Protein AF-A0A8C3TL32-F1 (afdb_monomer_lite)

Radius of gyration: 24.83 Å; chains: 1; bounding box: 48×30×60 Å

Organism: Catharus ustulatus (NCBI:txid91951)

pLDDT: mean 84.45, std 10.52, range [54.88, 96.69]

Sequence (65 aa):
MVQTMIPKAMRPMKFYFSTVYQEIWVGVALTSYAYYKLSFAVALSALKGIILQILHGIIEEYVVA

Structure (mmCIF, N/CA/C/O backbone):
data_AF-A0A8C3TL32-F1
#
_entry.id   AF-A0A8C3TL32-F1
#
loop_
_atom_site.group_PDB
_atom_site.id
_atom_site.type_symbol
_atom_site.label_atom_id
_atom_site.label_alt_id
_atom_site.label_comp_id
_atom_site.label_asym_id
_atom_site.label_entity_id
_atom_site.label_seq_id
_atom_site.pdbx_PDB_ins_code
_atom_site.Cartn_x
_atom_site.Cartn_y
_atom_site.Cartn_z
_atom_site.occupancy
_atom_site.B_iso_or_equiv
_atom_site.auth_seq_id
_atom_site.auth_comp_id
_atom_site.auth_asym_id
_atom_site.auth_atom_id
_atom_site.pdbx_PDB_model_num
ATOM 1 N N . MET A 1 1 ? -7.026 24.735 14.871 1.00 64.12 1 MET A N 1
ATOM 2 C CA . MET A 1 1 ? -7.775 23.993 13.830 1.00 64.12 1 MET A CA 1
ATOM 3 C C . MET A 1 1 ? -7.659 22.479 14.038 1.00 64.12 1 MET A C 1
ATOM 5 O O . MET A 1 1 ? -8.666 21.858 14.331 1.00 64.12 1 MET A O 1
ATOM 9 N N . VAL A 1 2 ? -6.464 21.871 14.023 1.00 66.38 2 VAL A N 1
ATOM 10 C CA . VAL A 1 2 ? -6.289 20.419 14.293 1.00 66.38 2 VAL A CA 1
ATOM 11 C C . VAL A 1 2 ? -6.750 19.998 15.705 1.00 66.38 2 VAL A C 1
ATOM 13 O O . VAL A 1 2 ? -7.446 18.995 15.850 1.00 66.38 2 VAL A O 1
ATOM 16 N N . GLN A 1 3 ? -6.482 20.824 1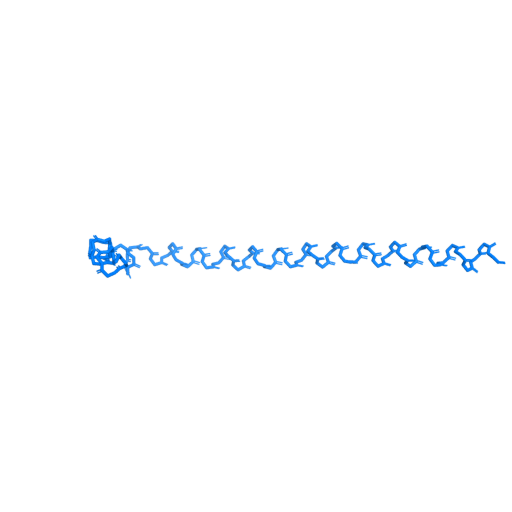6.726 1.00 64.25 3 GLN A N 1
ATOM 17 C CA . GLN A 1 3 ? -6.865 20.579 18.129 1.00 64.25 3 GLN A CA 1
ATOM 18 C C . GLN A 1 3 ? -8.381 20.426 18.362 1.00 64.25 3 GLN A C 1
ATOM 20 O O . GLN A 1 3 ? -8.788 19.752 19.301 1.00 64.25 3 GLN A O 1
ATOM 25 N N . THR A 1 4 ? -9.229 21.034 17.524 1.00 67.88 4 THR A N 1
ATOM 26 C CA . THR A 1 4 ? -10.697 20.934 17.632 1.00 67.88 4 THR A CA 1
ATOM 27 C C . THR A 1 4 ? -11.278 19.831 16.743 1.00 67.88 4 THR A C 1
ATOM 29 O O . THR A 1 4 ? -12.334 19.285 17.058 1.00 67.88 4 THR A O 1
ATOM 32 N N . MET A 1 5 ? -10.582 19.456 15.664 1.00 67.19 5 MET A N 1
ATOM 33 C CA . MET A 1 5 ? -11.001 18.399 14.733 1.00 67.19 5 MET A CA 1
ATOM 34 C C . MET A 1 5 ? -10.711 16.994 15.270 1.00 67.19 5 MET A C 1
ATOM 36 O O . MET A 1 5 ? -11.577 16.122 15.185 1.00 67.19 5 MET A O 1
ATOM 40 N N . ILE A 1 6 ? -9.539 16.791 15.883 1.00 66.44 6 ILE A N 1
ATOM 41 C CA . ILE A 1 6 ? -9.143 15.509 16.482 1.00 66.44 6 ILE A CA 1
ATOM 42 C C . ILE A 1 6 ? -10.191 15.017 17.495 1.00 66.44 6 ILE A C 1
ATOM 44 O O . ILE A 1 6 ? -10.739 13.940 17.286 1.00 66.44 6 ILE A O 1
ATOM 48 N N . PRO A 1 7 ? -10.567 15.761 18.552 1.00 65.44 7 PRO A N 1
ATOM 49 C CA . PRO A 1 7 ? -11.522 15.253 19.535 1.00 65.44 7 PRO A CA 1
ATOM 50 C C . PRO A 1 7 ? -12.941 15.083 18.977 1.00 65.44 7 PRO A C 1
ATOM 52 O O . PRO A 1 7 ? -13.674 14.240 19.489 1.00 65.44 7 PRO A O 1
ATOM 55 N N . LYS A 1 8 ? -13.337 15.830 17.936 1.00 70.12 8 LYS A N 1
ATOM 56 C CA . LYS A 1 8 ? -14.678 15.743 17.333 1.00 70.12 8 LYS A CA 1
ATOM 57 C C . LYS A 1 8 ? -14.850 14.500 16.452 1.00 70.12 8 LYS A C 1
ATOM 59 O O . LYS A 1 8 ? -15.889 13.857 16.533 1.00 70.12 8 LYS A O 1
ATOM 64 N N . ALA A 1 9 ? -13.844 14.145 15.651 1.00 71.56 9 ALA A N 1
ATOM 65 C CA . ALA A 1 9 ? -13.886 12.960 14.788 1.00 71.56 9 ALA A CA 1
ATOM 66 C C . ALA A 1 9 ? -13.396 11.688 15.505 1.00 71.56 9 ALA A C 1
ATOM 68 O O . ALA A 1 9 ? -13.980 10.618 15.364 1.00 71.56 9 ALA A O 1
ATOM 69 N N . MET A 1 10 ? -12.354 11.801 16.334 1.00 72.50 10 MET A N 1
ATOM 70 C CA . MET A 1 10 ? -11.703 10.650 16.963 1.00 72.50 10 MET A CA 1
ATOM 71 C C . MET A 1 10 ? -12.496 10.080 18.140 1.00 72.50 10 MET A C 1
ATOM 73 O O . MET A 1 10 ? -12.481 8.871 18.323 1.00 72.50 10 MET A O 1
ATOM 77 N N . ARG A 1 11 ? -13.199 10.897 18.943 1.00 76.25 11 ARG A N 1
ATOM 78 C CA . ARG A 1 11 ? -13.979 10.384 20.090 1.00 76.25 11 ARG A CA 1
ATOM 79 C C . ARG A 1 11 ? -15.082 9.394 19.684 1.00 76.25 11 ARG A C 1
ATOM 81 O O . ARG A 1 11 ? -15.096 8.313 20.267 1.00 76.25 11 ARG A O 1
ATOM 88 N N . PRO A 1 12 ? -15.960 9.690 18.706 1.00 79.06 12 PRO A N 1
ATOM 89 C CA . PRO A 1 12 ? -16.988 8.738 18.283 1.00 79.06 12 PRO A CA 1
ATOM 90 C C . PRO A 1 12 ? -16.424 7.580 17.447 1.00 79.06 12 PRO A C 1
ATOM 92 O O . PRO A 1 12 ? -16.942 6.470 17.515 1.00 79.06 12 PRO A O 1
ATOM 95 N N . MET A 1 13 ? -15.343 7.799 16.690 1.00 84.38 13 MET A N 1
ATOM 96 C CA . MET A 1 13 ? -14.762 6.753 15.840 1.00 84.38 13 MET A CA 1
ATOM 97 C C . MET A 1 13 ? -13.729 5.871 16.552 1.00 84.38 13 MET A C 1
ATOM 99 O O . MET A 1 13 ? -13.288 4.884 15.969 1.00 84.38 13 MET A O 1
ATOM 103 N N . LYS A 1 14 ? -13.350 6.182 17.802 1.00 79.50 14 LYS A N 1
ATOM 104 C CA . LYS A 1 14 ? -12.294 5.465 18.536 1.00 79.50 14 LYS A CA 1
ATOM 105 C C . LYS A 1 14 ? -12.532 3.957 18.541 1.00 79.50 14 LYS A C 1
ATOM 107 O O . LYS A 1 14 ? -11.631 3.224 18.169 1.00 79.50 14 LYS A O 1
ATOM 112 N N . PHE A 1 15 ? -13.744 3.521 18.891 1.00 81.00 15 PHE A N 1
ATOM 113 C CA . PHE A 1 15 ? -14.113 2.102 18.937 1.00 81.00 15 PHE A CA 1
ATOM 114 C C . PHE A 1 15 ? -14.019 1.418 17.565 1.00 81.00 15 PHE A C 1
ATOM 116 O O . PHE A 1 15 ? -13.509 0.305 17.449 1.00 81.00 15 PHE A O 1
ATOM 123 N N . TYR A 1 16 ? -14.453 2.106 16.508 1.00 80.06 16 TYR A N 1
ATOM 124 C CA . TYR A 1 16 ? -14.386 1.582 15.148 1.00 80.06 16 TYR A CA 1
ATOM 125 C C . TYR A 1 16 ? -12.939 1.427 14.677 1.00 80.06 16 TYR A C 1
ATOM 127 O O . TYR A 1 16 ? -12.560 0.360 14.207 1.00 80.06 16 TYR A O 1
ATOM 135 N N . PHE A 1 17 ? -12.103 2.448 14.8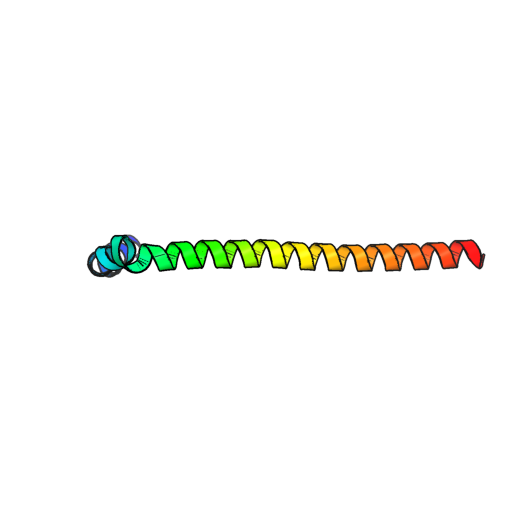79 1.00 80.00 17 PHE A N 1
ATOM 136 C CA . PHE A 1 17 ? -10.696 2.398 14.483 1.00 80.00 17 PHE A CA 1
ATOM 137 C C . PHE A 1 17 ? -9.849 1.449 15.333 1.00 80.00 17 PHE A C 1
ATOM 139 O O . PHE A 1 17 ? -8.894 0.888 14.803 1.00 80.00 17 PHE A O 1
ATOM 146 N N . SER A 1 18 ? -10.169 1.263 16.619 1.00 79.50 18 SER A N 1
ATOM 147 C CA . SER A 1 18 ? -9.379 0.418 17.519 1.00 79.50 18 SER A CA 1
ATOM 148 C C . SER A 1 18 ? -9.797 -1.045 17.527 1.00 79.50 18 SER A C 1
ATOM 150 O O . SER A 1 18 ? -8.955 -1.891 17.805 1.00 79.50 18 SER A O 1
ATOM 152 N N . THR A 1 19 ? -11.074 -1.346 17.285 1.00 82.31 19 THR A N 1
ATOM 153 C CA . THR A 1 19 ? -11.634 -2.674 17.587 1.00 82.31 19 THR A CA 1
ATOM 154 C C . THR A 1 19 ? -12.342 -3.296 16.391 1.00 82.31 19 THR 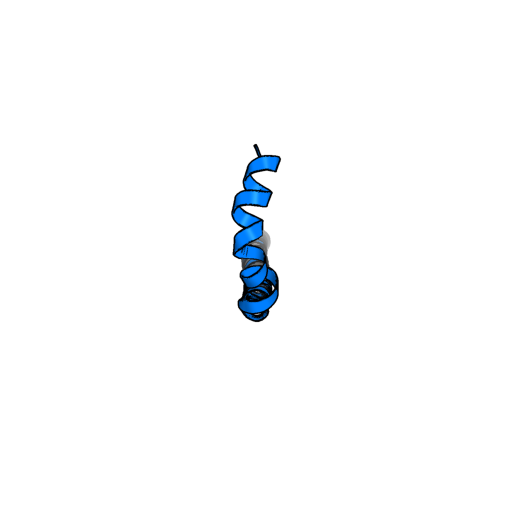A C 1
ATOM 156 O O . THR A 1 19 ? -12.146 -4.472 16.122 1.00 82.31 19 THR A O 1
ATOM 159 N N . VAL A 1 20 ? -13.129 -2.520 15.642 1.00 84.25 20 VAL A N 1
ATOM 160 C CA . VAL A 1 20 ? -13.944 -3.058 14.535 1.00 84.25 20 VAL A CA 1
ATOM 161 C C . VAL A 1 20 ? -13.145 -3.157 13.232 1.00 84.25 20 VAL A C 1
ATOM 163 O O . VAL A 1 20 ? -13.279 -4.122 12.492 1.00 84.25 20 VAL A O 1
ATOM 166 N N . TYR A 1 21 ? -12.286 -2.179 12.942 1.00 89.06 21 TYR A N 1
ATOM 167 C CA . TYR A 1 21 ? -11.571 -2.079 11.666 1.00 89.06 21 TYR A CA 1
ATOM 168 C C . TYR A 1 21 ? -10.169 -2.694 11.672 1.00 89.06 21 TYR A C 1
ATOM 170 O O . TYR A 1 21 ? -9.403 -2.440 10.748 1.00 89.06 21 TYR A O 1
ATOM 178 N N . GLN A 1 22 ? -9.802 -3.496 12.676 1.00 86.31 22 GLN A N 1
ATOM 179 C CA . GLN A 1 22 ? -8.457 -4.087 12.755 1.00 86.31 22 GLN A CA 1
ATOM 180 C C . GLN A 1 22 ? -8.102 -4.895 11.497 1.00 86.31 22 GLN A C 1
ATOM 182 O O . GLN A 1 22 ? -7.043 -4.683 10.910 1.00 86.31 22 GLN A O 1
ATOM 187 N N . GLU A 1 23 ? -9.013 -5.746 11.023 1.00 88.88 23 GLU A N 1
ATOM 188 C CA . GLU A 1 23 ? -8.823 -6.526 9.792 1.00 88.88 23 GLU A CA 1
ATOM 189 C C . GLU A 1 23 ? -8.720 -5.635 8.549 1.00 88.88 23 GLU A C 1
ATOM 191 O O . GLU A 1 23 ? -7.913 -5.891 7.658 1.00 88.88 23 GLU A O 1
ATOM 196 N N . ILE A 1 24 ? -9.481 -4.537 8.514 1.00 91.62 24 ILE A N 1
ATOM 197 C CA . ILE A 1 24 ? -9.423 -3.560 7.422 1.00 91.62 24 ILE A CA 1
ATOM 198 C C . ILE A 1 24 ? -8.058 -2.868 7.407 1.00 91.62 24 ILE A C 1
ATOM 200 O O . ILE A 1 24 ? -7.462 -2.734 6.343 1.00 91.62 24 ILE A O 1
ATOM 204 N N . TRP A 1 25 ? -7.513 -2.481 8.563 1.00 90.56 25 TRP A N 1
ATOM 205 C CA . TRP A 1 25 ? -6.164 -1.911 8.651 1.00 90.56 25 TRP A CA 1
ATOM 206 C C . TRP A 1 25 ? -5.092 -2.887 8.167 1.00 90.56 25 TRP A C 1
ATOM 208 O O . TRP A 1 25 ? -4.185 -2.481 7.437 1.00 90.56 25 TRP A O 1
ATOM 218 N N . VAL A 1 26 ? -5.218 -4.172 8.509 1.00 92.62 26 VAL A N 1
ATOM 219 C CA . VAL A 1 26 ? -4.333 -5.225 7.991 1.00 92.62 26 VAL A CA 1
ATOM 220 C C . VAL A 1 26 ? -4.470 -5.345 6.469 1.00 92.62 26 VAL A C 1
ATOM 222 O O . VAL A 1 26 ? -3.459 -5.357 5.767 1.00 92.62 26 VAL A O 1
ATOM 225 N N . GLY A 1 27 ? -5.695 -5.350 5.937 1.00 94.69 27 GLY A N 1
ATOM 226 C CA . GLY A 1 27 ? -5.960 -5.383 4.495 1.00 94.69 27 GLY A CA 1
ATOM 227 C C . GLY A 1 27 ? -5.401 -4.167 3.747 1.00 94.69 27 GLY A C 1
ATOM 228 O O . GLY A 1 27 ? -4.808 -4.312 2.676 1.00 94.69 27 GLY A O 1
ATOM 229 N N . VAL A 1 28 ? -5.510 -2.972 4.331 1.00 95.50 28 VAL A N 1
ATOM 230 C CA . VAL A 1 28 ? -4.929 -1.733 3.791 1.00 95.50 28 VAL A CA 1
ATOM 231 C C . VAL A 1 28 ? -3.404 -1.808 3.783 1.00 95.50 28 VAL A C 1
ATOM 233 O O . VAL A 1 28 ? -2.790 -1.444 2.777 1.00 95.50 28 VAL A O 1
ATOM 236 N N . ALA A 1 29 ? -2.781 -2.319 4.848 1.00 95.00 29 ALA A N 1
ATOM 237 C CA . ALA A 1 29 ? -1.332 -2.495 4.912 1.00 95.00 29 ALA A CA 1
ATOM 238 C C . ALA A 1 29 ? -0.832 -3.481 3.841 1.00 95.00 29 ALA A C 1
ATOM 240 O O . ALA A 1 29 ? 0.117 -3.179 3.117 1.00 95.00 29 ALA A O 1
ATOM 241 N N . LEU A 1 30 ? -1.514 -4.618 3.681 1.00 96.69 30 LEU A N 1
ATOM 242 C CA . LEU A 1 30 ? -1.200 -5.625 2.664 1.00 96.69 30 LEU A CA 1
ATOM 243 C C . LEU A 1 30 ? -1.354 -5.084 1.242 1.00 96.69 30 LEU A C 1
ATOM 245 O O . LEU A 1 30 ? -0.457 -5.253 0.418 1.00 96.69 30 LEU A O 1
ATOM 249 N N . THR A 1 31 ? -2.457 -4.388 0.9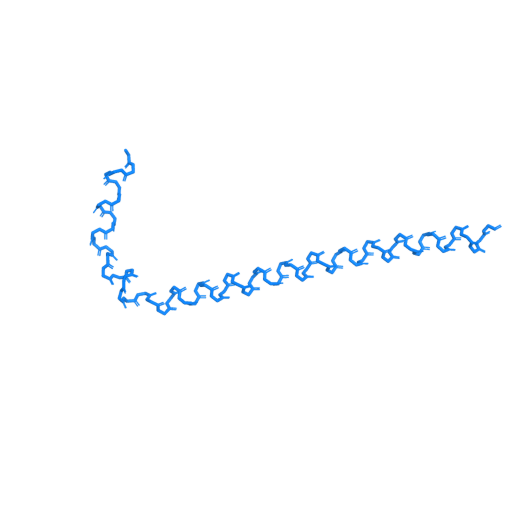66 1.00 96.50 31 THR A N 1
ATOM 250 C CA . THR A 1 31 ? -2.719 -3.799 -0.354 1.00 96.50 31 THR A CA 1
ATOM 251 C C . THR A 1 31 ? -1.681 -2.732 -0.686 1.00 96.50 31 THR A C 1
ATOM 253 O O . THR A 1 31 ? -1.122 -2.729 -1.781 1.00 96.50 31 THR A O 1
ATOM 256 N N . SER A 1 32 ? -1.354 -1.872 0.280 1.00 95.88 32 SER A N 1
ATOM 257 C CA . SER A 1 32 ? -0.315 -0.849 0.130 1.00 95.88 32 SER A CA 1
ATOM 258 C C . SER A 1 32 ? 1.056 -1.471 -0.144 1.00 95.88 32 SER A C 1
ATOM 260 O O . SER A 1 32 ? 1.781 -1.010 -1.024 1.00 95.88 32 SER A O 1
ATOM 262 N N . TYR A 1 33 ? 1.404 -2.551 0.560 1.00 96.44 33 TYR A N 1
ATOM 263 C CA . TYR A 1 33 ? 2.664 -3.262 0.349 1.00 96.44 33 TYR A CA 1
ATOM 264 C C . TYR A 1 33 ? 2.734 -3.936 -1.026 1.00 96.44 33 TYR A C 1
ATOM 266 O O . TYR A 1 33 ? 3.742 -3.815 -1.727 1.00 96.44 33 TYR A O 1
ATOM 274 N N . ALA A 1 34 ? 1.660 -4.610 -1.440 1.00 96.50 34 ALA A N 1
ATOM 275 C CA . ALA A 1 34 ? 1.564 -5.219 -2.761 1.00 96.50 34 ALA A CA 1
ATOM 276 C C . ALA A 1 34 ? 1.688 -4.159 -3.864 1.00 96.50 34 ALA A C 1
ATOM 278 O O . ALA A 1 34 ? 2.474 -4.328 -4.797 1.00 96.50 34 ALA A O 1
ATOM 279 N N . TYR A 1 35 ? 0.990 -3.031 -3.716 1.00 96.06 35 TYR A N 1
ATOM 280 C CA . TYR A 1 35 ? 1.063 -1.915 -4.655 1.00 96.06 35 TYR A CA 1
ATOM 281 C C . TYR A 1 35 ? 2.469 -1.310 -4.734 1.00 96.06 35 TYR A C 1
ATOM 283 O O . TYR A 1 35 ? 2.967 -1.039 -5.828 1.00 96.06 35 TYR A O 1
ATOM 291 N N . TYR A 1 36 ? 3.147 -1.154 -3.593 1.00 94.75 36 TYR A N 1
ATOM 292 C CA . TYR A 1 36 ? 4.534 -0.693 -3.540 1.00 94.75 36 TYR A CA 1
ATOM 293 C C . TYR A 1 36 ? 5.474 -1.630 -4.311 1.00 94.75 36 TYR A C 1
ATOM 295 O O . TYR A 1 36 ? 6.247 -1.182 -5.161 1.00 94.75 36 TYR A O 1
ATOM 303 N N . LYS A 1 37 ? 5.374 -2.943 -4.071 1.00 94.06 37 LYS A N 1
ATOM 304 C CA . LYS A 1 37 ? 6.178 -3.954 -4.773 1.00 94.06 37 LYS A CA 1
ATOM 305 C C . LYS A 1 37 ? 5.900 -3.976 -6.275 1.00 94.06 37 LYS A C 1
ATOM 307 O O . LYS A 1 37 ? 6.845 -4.058 -7.057 1.00 94.06 37 LYS A O 1
ATOM 312 N N . LEU A 1 38 ? 4.634 -3.866 -6.676 1.00 94.75 38 LEU A N 1
ATOM 313 C CA . LEU A 1 38 ? 4.239 -3.842 -8.083 1.00 94.75 38 LEU A CA 1
ATOM 314 C C . LEU A 1 38 ? 4.775 -2.591 -8.791 1.00 94.75 38 LEU A C 1
ATOM 316 O O . LEU A 1 38 ? 5.386 -2.696 -9.849 1.00 9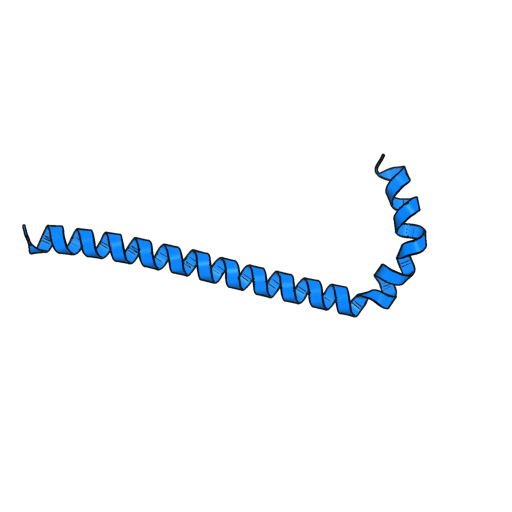4.75 38 LEU A O 1
ATOM 320 N N . SER A 1 39 ? 4.618 -1.421 -8.173 1.00 91.00 39 SER A N 1
ATOM 321 C CA . SER A 1 39 ? 5.118 -0.149 -8.708 1.00 91.00 39 SER A CA 1
ATOM 322 C C . SER A 1 39 ? 6.634 -0.184 -8.911 1.00 91.00 39 SER A C 1
ATOM 324 O O . SER A 1 39 ? 7.138 0.254 -9.944 1.00 91.00 39 SER A O 1
ATOM 326 N N . PHE A 1 40 ? 7.364 -0.774 -7.961 1.00 91.94 40 PHE A N 1
ATOM 327 C CA . PHE A 1 40 ? 8.808 -0.954 -8.083 1.00 91.94 40 PHE A CA 1
ATOM 328 C C . PHE A 1 40 ? 9.185 -1.920 -9.217 1.00 91.94 40 PHE A C 1
ATOM 330 O O . PHE A 1 40 ? 10.105 -1.641 -9.983 1.00 91.94 40 PHE A O 1
ATOM 337 N N . ALA A 1 41 ? 8.460 -3.032 -9.367 1.00 91.06 41 ALA A N 1
ATOM 338 C CA . ALA A 1 41 ? 8.681 -3.976 -10.460 1.00 91.06 41 ALA A CA 1
ATOM 339 C C . ALA A 1 41 ? 8.436 -3.333 -11.836 1.00 91.06 41 ALA A C 1
ATOM 341 O O . ALA A 1 41 ? 9.232 -3.531 -12.756 1.00 91.06 41 ALA A O 1
ATOM 342 N N . VAL A 1 42 ? 7.389 -2.513 -11.962 1.00 91.25 42 VAL A N 1
ATOM 343 C CA . VAL A 1 42 ? 7.089 -1.762 -13.190 1.00 91.25 42 VAL A CA 1
ATOM 344 C C . VAL A 1 42 ? 8.205 -0.762 -13.497 1.00 91.25 42 VAL A C 1
ATOM 346 O O . VAL A 1 42 ? 8.731 -0.769 -14.610 1.00 91.25 42 VAL A O 1
ATOM 349 N N . ALA A 1 43 ? 8.644 0.029 -12.517 1.00 90.44 43 ALA A N 1
ATOM 350 C CA . ALA A 1 43 ? 9.747 0.975 -12.700 1.00 90.44 43 ALA A CA 1
ATOM 351 C C . ALA A 1 43 ? 11.051 0.280 -13.135 1.00 90.44 43 ALA A C 1
ATOM 353 O O . ALA A 1 43 ? 11.719 0.725 -14.070 1.00 90.44 43 ALA A O 1
ATOM 354 N N . LEU A 1 44 ? 11.385 -0.855 -12.514 1.00 90.94 44 LEU A N 1
ATOM 355 C CA . LEU A 1 44 ? 12.560 -1.640 -12.886 1.00 90.94 44 LEU A CA 1
ATOM 356 C C . LEU A 1 44 ? 12.438 -2.223 -14.302 1.00 90.94 44 LEU A C 1
ATOM 358 O O . LEU A 1 44 ? 13.421 -2.257 -15.041 1.00 90.94 44 LEU A O 1
ATOM 362 N N . SER A 1 45 ? 11.245 -2.676 -14.694 1.00 89.69 45 SER A N 1
ATOM 363 C CA . SER A 1 45 ? 11.004 -3.201 -16.042 1.00 89.69 45 SER A CA 1
ATOM 364 C C . SER A 1 45 ? 11.171 -2.129 -17.123 1.00 89.69 45 SER A C 1
ATOM 366 O O . SER A 1 45 ? 11.800 -2.392 -18.147 1.00 89.69 45 SER A O 1
ATOM 368 N N . ALA A 1 46 ? 10.715 -0.901 -16.860 1.00 91.50 46 ALA A N 1
ATOM 369 C CA . ALA A 1 46 ? 10.901 0.229 -17.762 1.00 91.50 46 ALA A CA 1
ATOM 370 C C . ALA A 1 46 ? 12.389 0.574 -17.933 1.00 91.50 46 ALA A C 1
ATOM 372 O O . ALA A 1 46 ? 12.863 0.743 -19.056 1.00 91.50 46 ALA A O 1
ATOM 373 N N . LEU A 1 47 ? 13.150 0.591 -16.832 1.00 91.00 47 LEU A N 1
ATOM 374 C CA . LEU A 1 47 ? 14.592 0.839 -16.873 1.00 91.00 47 LEU A CA 1
ATOM 375 C C . LEU A 1 47 ? 15.338 -0.220 -17.699 1.00 91.00 47 LEU A C 1
ATOM 377 O O . LEU A 1 47 ? 16.210 0.125 -18.495 1.00 91.00 47 LEU A O 1
ATOM 381 N N . LYS A 1 48 ? 14.975 -1.502 -17.555 1.00 92.25 48 LYS A N 1
ATOM 382 C CA . LYS A 1 48 ? 15.549 -2.583 -18.372 1.00 92.25 48 LYS A CA 1
ATOM 3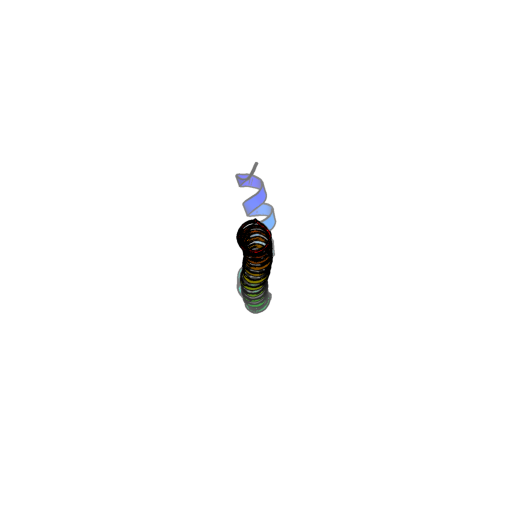83 C C . LYS A 1 48 ? 15.319 -2.361 -19.867 1.00 92.25 48 LYS A C 1
ATOM 385 O O . LYS A 1 48 ? 16.246 -2.570 -20.642 1.00 92.25 48 LYS A O 1
ATOM 390 N N . GLY A 1 49 ? 14.122 -1.922 -20.261 1.00 89.44 49 GLY A N 1
ATOM 391 C CA . GLY A 1 49 ? 13.807 -1.614 -21.660 1.00 89.44 49 GLY A CA 1
ATOM 392 C C . GLY A 1 49 ? 14.688 -0.501 -22.232 1.00 89.44 49 GLY A C 1
ATOM 393 O O . GLY A 1 49 ? 15.244 -0.657 -23.316 1.00 89.44 49 GLY A O 1
ATOM 394 N N . ILE A 1 50 ? 14.893 0.576 -21.467 1.00 91.62 50 ILE A N 1
ATOM 395 C CA . ILE A 1 50 ? 15.750 1.704 -21.869 1.00 91.62 50 ILE A CA 1
ATOM 396 C C . ILE A 1 50 ? 17.204 1.251 -22.066 1.00 91.62 50 ILE A C 1
ATOM 398 O O . ILE A 1 50 ? 17.822 1.583 -23.074 1.00 91.62 50 ILE A O 1
ATOM 402 N N . ILE A 1 51 ? 17.746 0.459 -21.135 1.00 89.81 51 ILE A N 1
ATOM 403 C CA . ILE A 1 51 ? 19.123 -0.052 -21.236 1.00 89.81 51 ILE A CA 1
ATOM 404 C C . ILE A 1 51 ? 19.291 -0.927 -22.484 1.00 89.81 51 ILE A C 1
ATOM 406 O O . ILE A 1 51 ? 20.290 -0.796 -23.187 1.00 89.81 51 ILE A O 1
ATOM 410 N N . LEU A 1 52 ? 18.312 -1.785 -22.788 1.00 90.12 52 LEU A N 1
ATOM 411 C CA . LEU A 1 52 ? 18.357 -2.649 -23.970 1.00 90.12 52 LEU A CA 1
ATOM 412 C C . LEU A 1 52 ? 18.365 -1.839 -25.273 1.00 90.12 52 LEU A C 1
ATOM 414 O O . LEU A 1 52 ? 19.097 -2.172 -26.201 1.00 90.12 52 LEU A O 1
ATOM 418 N N . GLN A 1 53 ? 17.581 -0.760 -25.326 1.00 90.19 53 GLN A N 1
ATOM 419 C CA . GLN A 1 53 ? 17.506 0.121 -26.488 1.00 90.19 53 GLN A CA 1
ATOM 420 C C . GLN A 1 53 ? 18.817 0.881 -26.723 1.00 90.19 53 GLN A C 1
ATOM 422 O O . GLN A 1 53 ? 19.276 0.970 -27.860 1.00 90.19 53 GLN A O 1
ATOM 427 N N . ILE A 1 54 ? 19.443 1.385 -25.656 1.00 89.94 54 ILE A N 1
ATOM 428 C CA . ILE A 1 54 ? 20.761 2.032 -25.737 1.00 89.94 54 ILE A CA 1
ATOM 429 C C . ILE A 1 54 ? 21.811 1.027 -26.221 1.00 89.94 54 ILE A C 1
ATOM 431 O O . ILE A 1 54 ? 22.588 1.339 -27.117 1.00 89.94 54 ILE A O 1
ATOM 435 N N . LEU A 1 55 ? 21.810 -0.190 -25.669 1.00 91.06 55 LEU A N 1
ATOM 436 C CA . LEU A 1 55 ? 22.771 -1.226 -26.041 1.00 91.06 55 LEU A CA 1
ATOM 437 C C . LEU A 1 55 ? 22.637 -1.630 -27.516 1.00 91.06 55 LEU A C 1
ATOM 439 O O . LEU A 1 55 ? 23.646 -1.779 -28.196 1.00 91.06 55 LEU A O 1
ATOM 443 N N . HIS A 1 56 ? 21.407 -1.765 -28.018 1.00 90.88 56 HIS A N 1
ATOM 444 C CA . HIS A 1 56 ? 21.151 -2.040 -29.431 1.00 90.88 56 HIS A CA 1
ATOM 445 C C . HIS A 1 56 ? 21.669 -0.913 -30.335 1.00 90.88 56 HIS A C 1
ATOM 447 O O . HIS A 1 56 ? 22.336 -1.191 -31.324 1.00 90.88 56 HIS A O 1
ATOM 453 N N . GLY A 1 57 ? 21.430 0.351 -29.964 1.00 87.25 57 GLY A N 1
ATOM 454 C CA . GLY A 1 57 ? 21.950 1.503 -30.706 1.00 87.25 57 GLY A CA 1
ATOM 455 C C . GLY A 1 57 ? 23.479 1.539 -30.764 1.00 87.25 57 GLY A C 1
ATOM 456 O O . GLY A 1 57 ? 24.037 1.787 -31.825 1.00 87.25 57 GLY A O 1
ATOM 457 N N . ILE A 1 58 ? 24.148 1.215 -29.652 1.00 88.62 58 ILE A N 1
ATOM 458 C CA . ILE A 1 58 ? 25.611 1.092 -29.607 1.00 88.62 58 ILE A CA 1
ATOM 459 C C . ILE A 1 58 ? 26.073 -0.039 -30.538 1.00 88.62 58 ILE A C 1
ATOM 461 O O . ILE A 1 58 ? 26.951 0.172 -31.359 1.00 88.62 58 ILE A O 1
ATOM 465 N N . ILE A 1 59 ? 25.484 -1.235 -30.465 1.00 85.38 59 ILE A N 1
ATOM 466 C CA . ILE A 1 59 ? 25.918 -2.366 -31.306 1.00 85.38 59 ILE A CA 1
ATOM 467 C C . ILE A 1 59 ? 25.805 -2.039 -32.803 1.00 85.38 59 ILE A C 1
ATOM 469 O O . ILE A 1 59 ? 26.745 -2.317 -33.542 1.00 85.38 59 ILE A O 1
ATOM 473 N N . GLU A 1 60 ? 24.703 -1.426 -33.240 1.00 83.12 60 GLU A N 1
ATOM 474 C CA . GLU A 1 60 ? 24.520 -0.997 -34.635 1.00 83.12 60 GLU A CA 1
ATOM 475 C C . GLU A 1 60 ? 25.605 0.001 -35.079 1.00 83.12 60 GLU A C 1
ATOM 477 O O . GLU A 1 60 ? 26.172 -0.142 -36.160 1.00 83.12 60 GLU A O 1
ATOM 482 N N . GLU A 1 61 ? 25.963 0.964 -34.224 1.00 77.94 61 GLU A N 1
ATOM 483 C CA . GLU A 1 61 ? 27.021 1.943 -34.507 1.00 77.94 61 GLU A CA 1
ATOM 484 C C . GLU A 1 61 ? 28.410 1.294 -34.647 1.00 77.94 61 GLU A C 1
ATOM 486 O O . GLU A 1 61 ? 29.191 1.709 -35.496 1.00 77.94 61 GLU A O 1
ATOM 491 N N . TYR A 1 62 ? 28.714 0.253 -33.866 1.00 73.06 62 TYR A N 1
ATOM 492 C CA . TYR A 1 62 ? 30.010 -0.441 -33.905 1.00 73.06 62 TYR A CA 1
ATOM 493 C C . TYR A 1 62 ? 30.103 -1.575 -34.943 1.00 73.06 62 TYR A C 1
ATOM 495 O O . TYR A 1 62 ? 31.211 -2.005 -35.253 1.00 73.06 62 TYR A O 1
ATOM 503 N N . VAL A 1 63 ? 28.980 -2.111 -35.433 1.00 73.62 63 VAL A N 1
ATOM 504 C CA . VAL A 1 63 ? 28.950 -3.208 -36.425 1.00 73.62 63 VAL A CA 1
ATOM 505 C C . VAL A 1 63 ? 28.843 -2.688 -37.860 1.00 73.62 63 VAL A C 1
ATOM 507 O O . VAL A 1 63 ? 29.335 -3.344 -38.778 1.00 73.62 63 VAL A O 1
ATOM 510 N N . VAL A 1 64 ? 28.184 -1.545 -38.070 1.00 63.25 64 VAL A N 1
ATOM 511 C CA . VAL A 1 64 ? 27.989 -0.947 -39.404 1.00 63.25 64 VAL A CA 1
ATOM 512 C C . VAL A 1 64 ? 29.108 0.046 -39.770 1.00 63.25 64 VAL A C 1
ATOM 514 O O . VAL A 1 64 ? 29.275 0.348 -40.953 1.00 63.25 64 VAL A O 1
ATOM 517 N N . ALA A 1 65 ? 29.882 0.529 -38.790 1.00 54.88 65 ALA A N 1
ATOM 518 C CA . ALA A 1 65 ? 31.098 1.329 -38.993 1.00 54.88 65 ALA A CA 1
ATOM 519 C C . ALA A 1 65 ? 32.341 0.454 -39.228 1.00 54.88 65 ALA A C 1
ATOM 521 O O . ALA A 1 65 ? 33.196 0.878 -40.041 1.00 54.88 65 ALA A O 1
#

Secondary structure (DSSP, 8-state):
-HHHHHHHHHHHHHHIIIIISHHHHHHHHHHHHHHHHHHHHHHHHHHHHHHHHHHHHHHHHHHH-

InterPro domains:
  IPR012574 ATP synthase subunit ATP5MJ, mitochondrial [PF08039] (1-41)
  IPR012574 ATP synthase subunit ATP5MJ, mitochondrial [PTHR15233] (1-49)

Foldseek 3Di:
DVVVVCCVPCVVCVCVVPPVCPVVVVVVVVVVVVVVVVVVVVVVVVVVVVVVVVVVVVVCVVVVD